Protein AF-A0AAW2J5T6-F1 (afdb_monomer)

Foldseek 3Di:
DVVVVVLVVLLVVLVCCCVPVVVVQVVCCVPPNVCSNVVSVCSNPDDDDDDDPVRVVVVVVVVVVVDDDD

Radius of gyration: 16.71 Å; Cα contacts (8 Å, |Δi|>4): 33; chains: 1; bounding box: 37×36×36 Å

pLDDT: mean 92.55, std 9.56, range [44.16, 98.06]

Secondary structure (DSSP, 8-state):
-HHHHHHHHHHHHHHHHHHHSHHHHHHHHHHT-TTHHHHHHHHHHSPPPP--HHHHHHHHHHHHHH----

Organism: Sesamum radiatum (NCBI:txid300843)

Structure (mmCIF, N/CA/C/O backbone):
data_AF-A0AAW2J5T6-F1
#
_entry.id   AF-A0AAW2J5T6-F1
#
loop_
_atom_site.group_PDB
_atom_site.id
_atom_site.type_symbol
_atom_site.label_atom_id
_atom_site.label_alt_id
_atom_site.label_comp_id
_atom_site.label_asym_id
_atom_site.label_entity_id
_atom_site.label_seq_id
_atom_site.pdbx_PDB_ins_code
_atom_site.Cartn_x
_atom_site.Cartn_y
_atom_site.Cartn_z
_atom_site.occupancy
_atom_site.B_iso_or_equiv
_atom_site.auth_seq_id
_atom_site.auth_comp_id
_atom_site.auth_asym_id
_atom_site.auth_atom_id
_atom_site.pdbx_PDB_model_num
ATOM 1 N N . ASP A 1 1 ? -1.615 -13.537 -15.451 1.00 85.31 1 ASP A N 1
ATOM 2 C CA . ASP A 1 1 ? -2.622 -13.999 -14.474 1.00 85.31 1 ASP A CA 1
ATOM 3 C C . ASP A 1 1 ? -2.291 -13.629 -13.043 1.00 85.31 1 ASP A C 1
ATOM 5 O O . ASP A 1 1 ? -3.163 -13.079 -12.384 1.00 85.31 1 ASP A O 1
ATOM 9 N N . ASP A 1 2 ? -1.044 -13.777 -12.599 1.00 94.31 2 ASP A N 1
ATOM 10 C CA . ASP A 1 2 ? -0.627 -13.426 -11.230 1.00 94.31 2 ASP A CA 1
ATOM 11 C C . ASP A 1 2 ? -1.063 -12.024 -10.790 1.00 94.31 2 ASP A C 1
ATOM 13 O O . ASP A 1 2 ? -1.776 -11.880 -9.802 1.00 94.31 2 ASP A O 1
ATOM 17 N N . MET A 1 3 ? -0.744 -10.983 -11.568 1.00 92.12 3 MET A N 1
ATOM 18 C CA . MET A 1 3 ? -1.169 -9.610 -11.247 1.00 92.12 3 MET A CA 1
ATOM 19 C C . MET A 1 3 ? -2.695 -9.426 -11.269 1.00 92.12 3 MET A C 1
ATOM 21 O O . MET A 1 3 ? -3.219 -8.602 -10.526 1.00 92.12 3 MET A O 1
ATOM 25 N N . ASN A 1 4 ? -3.416 -10.191 -12.100 1.00 92.12 4 ASN A N 1
ATOM 26 C CA . ASN A 1 4 ? -4.882 -10.157 -12.148 1.00 92.12 4 ASN A CA 1
ATOM 27 C C . ASN A 1 4 ? -5.508 -10.805 -10.904 1.00 92.12 4 ASN A C 1
ATOM 29 O O . ASN A 1 4 ? -6.636 -10.469 -10.568 1.00 92.12 4 ASN A O 1
ATOM 33 N N . CYS A 1 5 ? -4.791 -11.711 -10.236 1.00 94.06 5 CYS A N 1
ATOM 34 C CA . CYS A 1 5 ? -5.203 -12.329 -8.978 1.00 94.06 5 CYS A CA 1
ATOM 35 C C . CYS A 1 5 ? -4.767 -11.491 -7.764 1.00 94.06 5 CYS A C 1
ATOM 37 O O . CYS A 1 5 ? -5.540 -11.273 -6.832 1.00 94.06 5 CYS A O 1
ATOM 39 N N . ALA A 1 6 ? -3.544 -10.957 -7.797 1.00 95.00 6 ALA A N 1
ATOM 40 C CA . ALA A 1 6 ? -2.964 -10.201 -6.693 1.00 95.00 6 ALA A CA 1
ATOM 41 C C . ALA A 1 6 ? -3.711 -8.888 -6.412 1.00 95.00 6 ALA A C 1
ATOM 43 O O . ALA A 1 6 ? -3.964 -8.562 -5.255 1.00 95.00 6 ALA A O 1
ATOM 44 N N . GLU A 1 7 ? -4.099 -8.147 -7.455 1.00 94.50 7 GLU A N 1
ATOM 45 C CA . GLU A 1 7 ? -4.827 -6.879 -7.312 1.00 94.50 7 GLU A CA 1
ATOM 46 C C . GLU A 1 7 ? -6.158 -7.029 -6.543 1.00 94.50 7 GLU A C 1
ATOM 48 O O . GLU A 1 7 ? -6.310 -6.380 -5.506 1.00 94.50 7 GLU A O 1
ATOM 53 N N . PRO A 1 8 ? -7.114 -7.884 -6.958 1.00 95.19 8 PRO A N 1
ATOM 54 C CA . PRO A 1 8 ? -8.359 -8.063 -6.212 1.00 95.19 8 PRO A CA 1
ATOM 55 C C . PRO A 1 8 ? -8.135 -8.659 -4.818 1.00 95.19 8 PRO A C 1
ATOM 57 O O . PRO A 1 8 ? -8.868 -8.301 -3.898 1.00 95.19 8 PRO A O 1
ATOM 60 N N . TYR A 1 9 ? -7.117 -9.505 -4.632 1.00 96.00 9 TYR A N 1
ATOM 61 C CA . TYR A 1 9 ? -6.779 -10.062 -3.322 1.00 96.00 9 TYR A CA 1
ATOM 62 C C . TYR A 1 9 ? -6.359 -8.980 -2.319 1.00 96.00 9 TYR A C 1
ATOM 64 O O . TYR A 1 9 ? -6.932 -8.884 -1.234 1.00 96.00 9 TY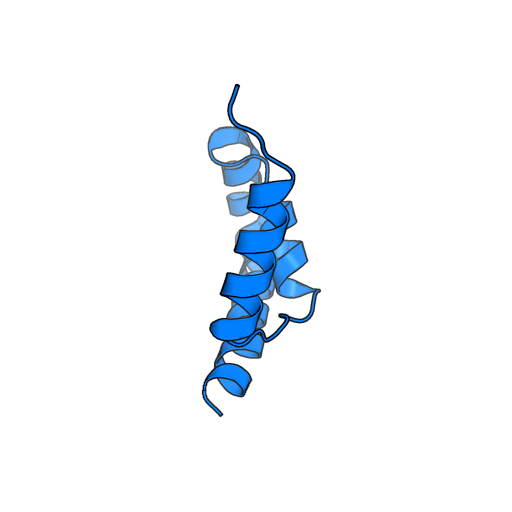R A O 1
ATOM 72 N N . VAL A 1 10 ? -5.409 -8.116 -2.690 1.00 96.25 10 VAL A N 1
ATOM 73 C CA . VAL A 1 10 ? -4.952 -7.028 -1.810 1.00 96.25 10 VAL A CA 1
ATOM 74 C C . VAL A 1 10 ? -6.084 -6.038 -1.538 1.00 96.25 10 VAL A C 1
ATOM 76 O O . VAL A 1 10 ? -6.279 -5.633 -0.393 1.00 96.25 10 VAL A O 1
ATOM 79 N N . ARG A 1 11 ? -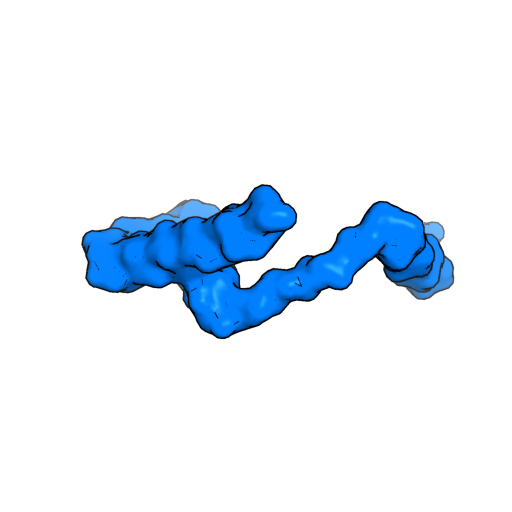6.885 -5.701 -2.558 1.00 96.56 11 ARG A N 1
ATOM 80 C CA . ARG A 1 11 ? -8.062 -4.833 -2.388 1.00 96.56 11 ARG A CA 1
ATOM 81 C C . ARG A 1 11 ? -9.064 -5.409 -1.394 1.00 96.56 11 ARG A C 1
ATOM 83 O O . ARG A 1 11 ? -9.554 -4.675 -0.539 1.00 96.56 11 ARG A O 1
ATOM 90 N N . PHE A 1 12 ? -9.339 -6.708 -1.492 1.00 96.69 12 PHE A N 1
ATOM 91 C CA . PHE A 1 12 ? -10.218 -7.405 -0.561 1.00 96.69 12 PHE A CA 1
ATOM 92 C C . PHE A 1 12 ? -9.691 -7.330 0.874 1.00 96.69 12 PHE A C 1
ATOM 94 O O . PHE A 1 12 ? -10.450 -6.969 1.765 1.00 96.69 12 PHE A O 1
ATOM 101 N N . LEU A 1 13 ? -8.402 -7.600 1.103 1.00 97.38 13 LEU A N 1
ATOM 102 C CA . LEU A 1 13 ? -7.818 -7.528 2.446 1.00 97.38 13 LEU A CA 1
ATOM 103 C C . LEU A 1 13 ? -7.882 -6.116 3.041 1.00 97.38 13 LEU A C 1
ATOM 105 O O . LEU A 1 13 ? -8.218 -5.964 4.213 1.00 97.38 13 LEU A O 1
ATOM 109 N N . CYS A 1 14 ? -7.596 -5.082 2.242 1.00 97.06 14 CYS A N 1
ATOM 110 C CA . CYS A 1 14 ? -7.715 -3.696 2.695 1.00 97.06 14 CYS A CA 1
ATOM 111 C C . CYS A 1 14 ? -9.159 -3.342 3.061 1.00 97.06 14 CYS A C 1
ATOM 113 O O . CYS A 1 14 ? -9.380 -2.739 4.107 1.00 97.06 14 CYS A O 1
ATOM 115 N N . GLN A 1 15 ? -10.136 -3.745 2.242 1.00 97.62 15 GLN A N 1
ATOM 116 C CA . GLN A 1 15 ? -11.549 -3.524 2.551 1.00 97.62 15 GLN A CA 1
ATOM 117 C C . GLN A 1 15 ? -11.977 -4.297 3.803 1.00 97.62 15 GLN A C 1
ATOM 119 O O . GLN A 1 15 ? -12.634 -3.741 4.672 1.00 97.62 15 GLN A O 1
ATOM 124 N N . TRP A 1 16 ? -11.541 -5.548 3.942 1.00 98.06 16 TRP A N 1
ATOM 125 C CA . TRP A 1 16 ? -11.862 -6.376 5.099 1.00 98.06 16 TRP A CA 1
ATOM 126 C C . TRP A 1 16 ? -11.328 -5.768 6.403 1.00 98.06 16 TRP A C 1
ATOM 128 O O . TRP A 1 16 ? -12.043 -5.713 7.398 1.00 98.06 16 TRP A O 1
ATOM 138 N N . LEU A 1 17 ? -10.100 -5.241 6.401 1.00 96.81 17 LEU A N 1
ATOM 139 C CA . LEU A 1 17 ? -9.555 -4.529 7.562 1.00 96.81 17 LEU A CA 1
ATOM 140 C C . LEU A 1 17 ? -10.377 -3.286 7.919 1.00 96.81 17 LEU A C 1
ATOM 142 O O . LEU A 1 17 ? -10.593 -3.022 9.099 1.00 96.81 17 LEU A O 1
ATOM 146 N N . LEU A 1 18 ? -10.847 -2.541 6.916 1.00 96.81 18 LEU A N 1
ATOM 147 C CA . LEU A 1 18 ? -11.705 -1.375 7.131 1.00 96.81 18 LEU A CA 1
ATOM 148 C C . LEU A 1 18 ? -13.090 -1.762 7.665 1.00 96.81 18 LEU A C 1
ATOM 150 O O . LEU A 1 18 ? -13.643 -1.021 8.469 1.00 96.81 18 LEU A O 1
ATOM 154 N N . ASP A 1 19 ? -13.630 -2.907 7.251 1.00 97.62 19 ASP A N 1
ATOM 155 C CA . ASP A 1 19 ? -14.967 -3.360 7.648 1.00 97.62 19 ASP A CA 1
ATOM 156 C C . ASP A 1 19 ? -14.980 -4.012 9.042 1.00 97.62 19 ASP A C 1
ATOM 158 O O . ASP A 1 19 ? -15.933 -3.832 9.799 1.00 97.62 19 ASP A O 1
ATOM 162 N N . TYR A 1 20 ? -13.936 -4.776 9.386 1.00 97.88 20 TYR A N 1
ATOM 163 C CA . TYR A 1 20 ? -13.924 -5.640 10.576 1.00 97.88 20 TYR A CA 1
ATOM 164 C C . TYR A 1 20 ? -12.908 -5.236 11.650 1.00 97.88 20 TYR A C 1
ATOM 166 O O . TYR A 1 20 ? -13.032 -5.679 12.789 1.00 97.88 20 TYR A O 1
ATOM 174 N N . CYS A 1 21 ? -11.919 -4.403 11.320 1.00 96.75 21 CYS A N 1
ATOM 175 C CA . CYS A 1 21 ? -10.853 -3.987 12.240 1.00 96.75 21 CYS A CA 1
ATOM 176 C C . CYS A 1 21 ? -10.707 -2.458 12.307 1.00 96.75 21 CYS A C 1
ATOM 178 O O . CYS A 1 21 ? -9.613 -1.948 12.558 1.00 96.75 21 CYS A O 1
ATOM 180 N N . TYR A 1 22 ? -11.791 -1.712 12.067 1.00 95.69 22 TYR A N 1
ATOM 181 C CA . TYR A 1 22 ? -11.742 -0.250 11.989 1.00 95.69 22 TYR A CA 1
ATOM 182 C C . TYR A 1 22 ? -11.194 0.397 13.269 1.00 95.69 22 TYR A 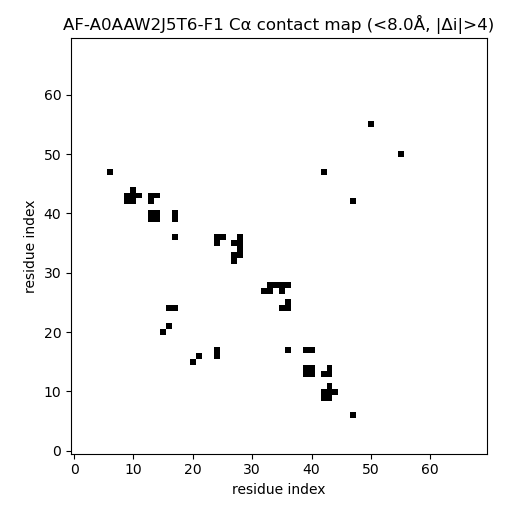C 1
ATOM 184 O O . TYR A 1 22 ? -10.318 1.254 13.184 1.00 95.69 22 TYR A O 1
ATOM 192 N N . ASP A 1 23 ? -11.648 -0.044 14.444 1.00 96.56 23 ASP A N 1
ATOM 193 C CA . ASP A 1 23 ? -11.234 0.525 15.735 1.00 96.56 23 ASP A CA 1
ATOM 194 C C . ASP A 1 23 ? -9.725 0.358 15.981 1.00 96.56 23 ASP A C 1
ATOM 196 O O . ASP A 1 23 ? -9.044 1.297 16.406 1.00 96.56 23 ASP A O 1
ATOM 200 N N . ASP A 1 24 ? -9.168 -0.802 15.622 1.00 95.62 24 ASP A N 1
ATOM 201 C CA . ASP A 1 24 ? -7.726 -1.050 15.692 1.00 95.62 24 ASP A CA 1
ATOM 202 C C . ASP A 1 24 ? -6.960 -0.157 14.706 1.00 95.62 24 ASP A C 1
ATOM 204 O O . ASP A 1 24 ? -5.894 0.373 15.029 1.00 95.62 24 ASP A O 1
ATOM 208 N N . MET A 1 25 ? -7.497 0.058 13.502 1.00 95.44 25 MET A N 1
ATOM 209 C CA . MET A 1 25 ? -6.887 0.957 12.516 1.00 95.44 25 MET A CA 1
ATOM 210 C C . MET A 1 25 ? -6.983 2.428 12.939 1.00 95.44 25 MET A C 1
ATOM 212 O O . MET A 1 25 ? -6.067 3.211 12.665 1.00 95.44 25 MET A O 1
ATOM 216 N N . GLU A 1 26 ? -8.039 2.816 13.651 1.00 95.44 26 GLU A N 1
ATOM 217 C CA . GLU A 1 26 ? -8.176 4.146 14.242 1.00 95.44 26 GLU A CA 1
ATOM 218 C C . GLU A 1 26 ? -7.138 4.358 15.355 1.00 95.44 26 GLU A C 1
ATOM 220 O O . GLU A 1 26 ? -6.469 5.397 15.398 1.00 95.44 26 GLU A O 1
ATOM 225 N N . PHE A 1 27 ? -6.925 3.347 16.203 1.00 95.81 27 PHE A N 1
ATOM 226 C CA . PHE A 1 27 ? -5.841 3.339 17.185 1.00 95.81 27 PHE A CA 1
ATOM 227 C C . PHE A 1 27 ? -4.468 3.464 16.505 1.00 95.81 27 PHE A C 1
ATOM 229 O O . PHE A 1 27 ? -3.679 4.348 16.853 1.00 95.81 27 PHE A O 1
ATOM 236 N N . MET A 1 28 ? -4.196 2.653 15.478 1.00 95.19 28 MET A N 1
ATOM 237 C CA . MET A 1 28 ? -2.949 2.730 14.705 1.00 95.19 28 MET A CA 1
ATOM 238 C C . MET A 1 28 ? -2.742 4.115 14.082 1.00 95.19 28 MET A C 1
ATOM 240 O O . MET A 1 28 ? -1.622 4.630 14.090 1.00 95.19 28 MET A O 1
ATOM 244 N N . THR A 1 29 ? -3.817 4.746 13.604 1.00 95.31 29 THR A N 1
ATOM 245 C CA . THR A 1 29 ? -3.776 6.100 13.033 1.00 95.31 29 THR A CA 1
ATOM 246 C C . THR A 1 29 ? -3.371 7.145 14.067 1.00 95.31 29 THR A C 1
ATOM 248 O O . THR A 1 29 ? -2.608 8.066 13.772 1.00 95.31 29 THR A O 1
ATOM 251 N N . LYS A 1 30 ? -3.848 7.003 15.305 1.00 95.38 30 LYS A N 1
ATOM 252 C CA . LYS A 1 30 ? -3.555 7.946 16.391 1.00 95.38 30 LYS A CA 1
ATOM 253 C C . LYS A 1 30 ? -2.112 7.835 16.889 1.00 95.38 30 LYS A C 1
ATOM 255 O O . LYS A 1 30 ? -1.511 8.865 17.198 1.00 95.38 30 LYS A O 1
ATOM 260 N N . PHE A 1 31 ? -1.554 6.623 16.956 1.00 95.75 31 PHE A N 1
ATOM 261 C CA . PHE A 1 31 ? -0.307 6.379 17.696 1.00 95.75 31 PHE A CA 1
ATOM 262 C C . PHE A 1 31 ? 0.896 5.940 16.856 1.00 95.75 31 PHE A C 1
ATOM 264 O O . PHE A 1 31 ? 2.023 6.150 17.297 1.00 95.75 31 PHE A O 1
ATOM 271 N N . ILE A 1 32 ? 0.691 5.355 15.673 1.00 94.62 32 ILE A N 1
ATOM 272 C CA . ILE A 1 32 ? 1.769 4.743 14.879 1.00 94.62 32 ILE A CA 1
ATOM 273 C C . ILE A 1 32 ? 1.920 5.430 13.522 1.00 94.62 32 ILE A C 1
ATOM 275 O O . ILE A 1 32 ? 2.982 5.968 13.215 1.00 94.62 32 ILE A O 1
ATOM 279 N N . ASP A 1 33 ? 0.859 5.447 12.714 1.00 94.62 33 ASP A N 1
ATOM 280 C CA . ASP A 1 33 ? 0.881 5.997 11.357 1.00 94.62 33 ASP A CA 1
ATOM 281 C C . ASP A 1 33 ? -0.406 6.763 11.058 1.00 94.62 33 ASP A C 1
ATOM 283 O O . ASP A 1 33 ? -1.428 6.180 10.704 1.00 94.62 33 ASP A O 1
ATOM 287 N N . LYS A 1 34 ? -0.308 8.095 11.086 1.00 94.94 34 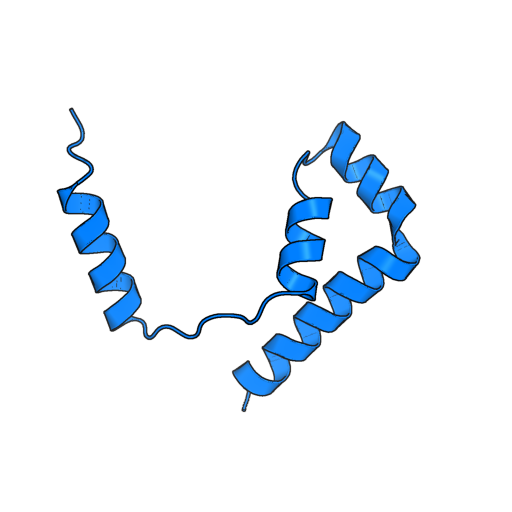LYS A N 1
ATOM 288 C CA . LYS A 1 34 ? -1.414 9.037 10.844 1.00 94.94 34 LYS A CA 1
ATOM 289 C C . LYS A 1 34 ? -2.092 8.899 9.478 1.00 94.94 34 LYS A C 1
ATOM 291 O O . LYS A 1 34 ? -3.134 9.509 9.261 1.00 94.94 34 LYS A O 1
ATOM 296 N N . THR A 1 35 ? -1.505 8.144 8.554 1.00 95.81 35 THR A N 1
ATOM 297 C CA . THR A 1 35 ? -1.985 7.993 7.175 1.00 95.81 35 THR A CA 1
ATOM 298 C C . THR A 1 35 ? -2.501 6.589 6.857 1.00 95.81 35 THR A C 1
ATOM 300 O O . THR A 1 35 ? -2.933 6.350 5.727 1.00 95.81 35 THR A O 1
ATOM 303 N N . VAL A 1 36 ? -2.491 5.654 7.819 1.00 95.69 36 VAL A N 1
ATOM 304 C CA . VAL A 1 36 ? -2.828 4.244 7.553 1.00 95.69 36 VAL A CA 1
ATOM 305 C C . VAL A 1 36 ? -4.259 4.065 7.043 1.00 95.69 36 VAL A C 1
ATOM 307 O O . VAL A 1 36 ? -4.442 3.404 6.022 1.00 95.69 36 VAL A O 1
ATOM 310 N N . LEU A 1 37 ? -5.255 4.710 7.663 1.00 95.94 37 LEU A N 1
ATOM 311 C CA . LEU A 1 37 ? -6.652 4.635 7.214 1.00 95.94 37 LEU A CA 1
ATOM 312 C C . LEU A 1 37 ? -6.817 5.166 5.786 1.00 95.94 37 LEU A C 1
ATOM 314 O O . LEU A 1 37 ? -7.386 4.490 4.931 1.00 95.94 37 LEU A O 1
ATOM 318 N N . GLN A 1 38 ? -6.234 6.330 5.492 1.00 95.88 38 GLN A N 1
ATOM 319 C CA . GLN A 1 38 ? -6.304 6.927 4.158 1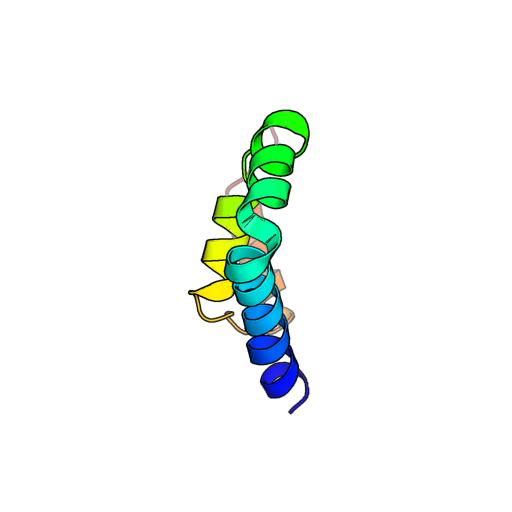.00 95.88 38 GLN A CA 1
ATOM 320 C C . GLN A 1 38 ? -5.655 6.026 3.098 1.00 95.88 38 GLN A C 1
ATOM 322 O O . GLN A 1 38 ? -6.178 5.881 1.992 1.00 95.88 38 GLN A O 1
ATOM 327 N N . ARG A 1 39 ? -4.526 5.393 3.434 1.00 95.56 39 ARG A N 1
ATOM 328 C CA . ARG A 1 39 ? -3.835 4.460 2.541 1.00 95.56 39 ARG A CA 1
ATOM 329 C C . ARG A 1 39 ? -4.649 3.188 2.306 1.00 95.56 39 ARG A C 1
ATOM 331 O O . ARG A 1 39 ? -4.750 2.756 1.160 1.00 95.56 39 ARG A O 1
ATOM 338 N N . LEU A 1 40 ? -5.251 2.615 3.350 1.00 96.69 40 LEU A N 1
ATOM 339 C CA . LEU A 1 40 ? -6.123 1.442 3.230 1.00 96.69 40 LEU A CA 1
ATOM 340 C C . LEU A 1 40 ? -7.337 1.739 2.347 1.00 96.69 40 LEU A C 1
ATOM 342 O O . LEU A 1 40 ? -7.627 0.969 1.431 1.00 96.69 40 LEU A O 1
ATOM 346 N N . GLU A 1 41 ? -7.997 2.879 2.556 1.00 95.88 41 GLU A N 1
ATOM 347 C CA . GLU A 1 41 ? -9.122 3.303 1.719 1.00 95.88 41 GLU A CA 1
ATOM 348 C C . GLU A 1 41 ? -8.716 3.519 0.261 1.00 95.88 41 GLU A C 1
ATOM 350 O O . GLU A 1 41 ? -9.452 3.141 -0.654 1.00 95.88 41 GLU A O 1
ATOM 355 N N . MET A 1 42 ? -7.547 4.122 0.034 1.00 96.56 42 MET A N 1
ATOM 356 C CA . MET A 1 42 ? -7.032 4.358 -1.308 1.00 96.56 42 MET A CA 1
ATOM 357 C C . MET A 1 42 ? -6.801 3.031 -2.037 1.00 96.56 42 MET A C 1
ATOM 359 O O . MET A 1 42 ? -7.295 2.843 -3.148 1.00 96.56 42 MET A O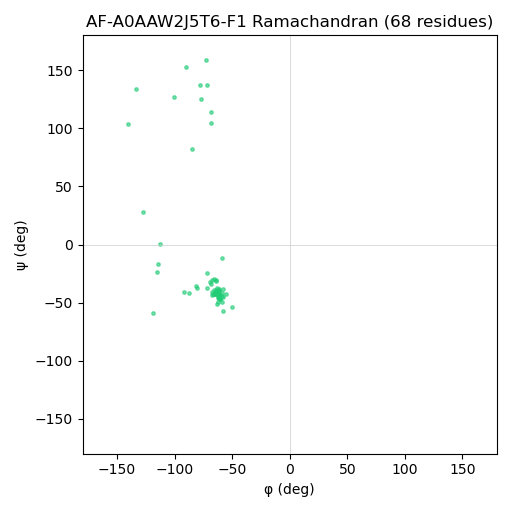 1
ATOM 363 N N . VAL A 1 43 ? -6.109 2.084 -1.402 1.00 96.06 43 VAL A N 1
ATOM 364 C CA . VAL A 1 43 ? -5.845 0.774 -2.011 1.00 96.06 43 VAL A CA 1
ATOM 365 C C . VAL A 1 43 ? -7.147 0.005 -2.238 1.00 96.06 43 VAL A C 1
ATOM 367 O O . VAL A 1 43 ? -7.320 -0.577 -3.302 1.00 96.06 43 VAL A O 1
ATOM 370 N N . ALA A 1 44 ? -8.102 0.046 -1.303 1.00 96.06 44 ALA A N 1
ATOM 371 C CA . ALA A 1 44 ? -9.388 -0.633 -1.462 1.00 96.06 44 ALA A CA 1
ATOM 372 C C . ALA A 1 44 ? -10.219 -0.077 -2.639 1.00 96.06 44 ALA A C 1
ATOM 374 O O . ALA A 1 44 ? -10.863 -0.847 -3.361 1.00 96.06 44 ALA A O 1
ATOM 375 N N . LYS A 1 45 ? -10.193 1.243 -2.878 1.00 93.50 45 LYS A N 1
ATOM 376 C CA . LYS A 1 45 ? -11.059 1.917 -3.867 1.00 93.50 45 LYS A CA 1
ATOM 377 C C . LYS A 1 45 ? -10.435 2.052 -5.258 1.00 93.50 45 LYS A C 1
ATOM 379 O O . LYS A 1 45 ? -11.143 1.876 -6.250 1.00 93.50 45 LYS A O 1
ATOM 384 N N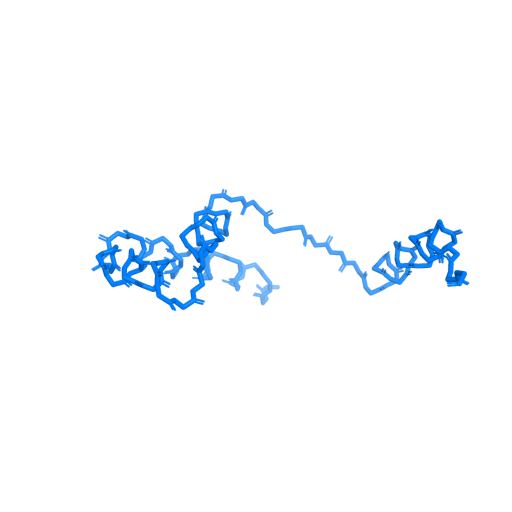 . PHE A 1 46 ? -9.148 2.382 -5.352 1.00 91.31 46 PHE A N 1
ATOM 385 C CA . PHE A 1 46 ? -8.520 2.739 -6.626 1.00 91.31 46 PHE A CA 1
ATOM 386 C C . PHE A 1 46 ? -7.927 1.532 -7.361 1.00 91.31 46 PHE A C 1
ATOM 388 O O . PHE A 1 46 ? -7.539 0.528 -6.768 1.00 91.31 46 PHE A O 1
ATOM 395 N N . LYS A 1 47 ? -7.861 1.647 -8.691 1.00 89.00 47 LYS A N 1
ATOM 396 C CA . LYS A 1 47 ? -7.233 0.652 -9.563 1.00 89.00 47 LYS A CA 1
ATOM 397 C C . LYS A 1 47 ? -5.714 0.803 -9.519 1.00 89.00 47 LYS A C 1
ATOM 399 O O . LYS A 1 47 ? -5.208 1.923 -9.610 1.00 89.00 47 LYS A O 1
ATOM 404 N N . LEU A 1 48 ? -4.992 -0.312 -9.440 1.00 89.81 48 LEU A N 1
ATOM 405 C CA . LEU A 1 48 ? -3.532 -0.292 -9.478 1.00 89.81 48 LEU A CA 1
ATOM 406 C C . LEU A 1 48 ? -3.059 -0.080 -10.920 1.00 89.81 48 LEU A C 1
ATOM 408 O O . LEU A 1 48 ? -3.426 -0.818 -11.840 1.00 89.81 48 LEU A O 1
ATOM 412 N N . HIS A 1 49 ? -2.228 0.940 -11.127 1.00 91.88 49 HIS A N 1
ATOM 413 C CA . HIS A 1 49 ? -1.580 1.152 -12.415 1.00 91.88 49 HIS A CA 1
ATOM 414 C C . HIS A 1 49 ? -0.498 0.098 -12.640 1.00 91.88 49 HIS A C 1
ATOM 416 O O . HIS A 1 49 ? 0.282 -0.223 -11.746 1.00 91.88 49 HIS A O 1
ATOM 422 N N . ARG A 1 50 ? -0.450 -0.431 -13.863 1.00 93.62 50 ARG A N 1
ATOM 423 C CA . ARG A 1 50 ? 0.598 -1.354 -14.297 1.00 93.62 50 ARG A CA 1
ATOM 424 C C . ARG A 1 50 ? 1.595 -0.574 -15.122 1.00 93.62 50 ARG A C 1
ATOM 426 O O . ARG A 1 50 ? 1.201 0.105 -16.064 1.00 93.62 50 ARG A O 1
ATOM 433 N N . VAL A 1 51 ? 2.855 -0.678 -14.736 1.00 95.50 51 VAL A N 1
ATOM 434 C CA . VAL A 1 51 ? 3.966 0.031 -15.358 1.00 95.50 51 VAL A CA 1
ATOM 435 C C . VAL A 1 51 ? 5.072 -0.988 -15.578 1.00 95.50 51 VAL A C 1
ATOM 437 O O . VAL A 1 51 ? 5.358 -1.806 -14.698 1.00 95.50 51 VAL A O 1
ATOM 440 N N . THR A 1 52 ? 5.653 -0.985 -16.770 1.00 97.50 52 THR A N 1
ATOM 441 C CA . THR A 1 52 ? 6.826 -1.804 -17.068 1.00 97.50 52 THR A CA 1
ATOM 442 C C . THR A 1 52 ? 8.056 -1.232 -16.375 1.00 97.50 52 THR A C 1
ATOM 444 O O . THR A 1 52 ? 8.128 -0.048 -16.055 1.00 9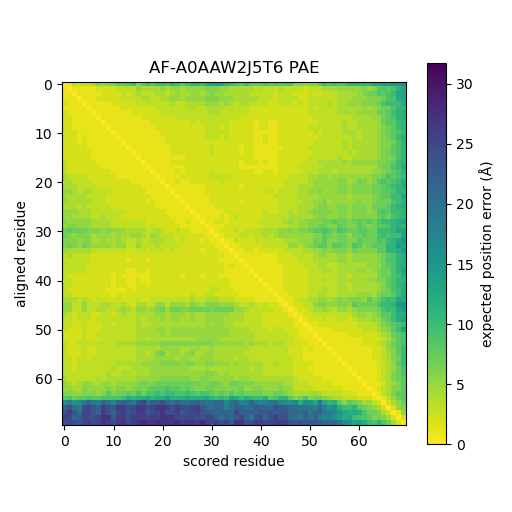7.50 52 THR A O 1
ATOM 447 N N . TYR A 1 53 ? 9.074 -2.063 -16.178 1.00 97.12 53 TYR A N 1
ATOM 448 C CA . TYR A 1 53 ? 10.324 -1.600 -15.584 1.00 97.12 53 TYR A CA 1
ATOM 449 C C . TYR A 1 53 ? 10.939 -0.419 -16.359 1.00 97.12 53 TYR A C 1
ATOM 451 O O . TYR A 1 53 ? 11.358 0.564 -15.756 1.00 97.12 53 TYR A O 1
ATOM 459 N N . THR A 1 54 ? 10.932 -0.478 -17.694 1.00 97.88 54 THR A N 1
ATOM 460 C CA . THR A 1 54 ? 11.471 0.583 -18.557 1.00 97.88 54 THR A CA 1
ATOM 461 C C . THR A 1 54 ? 10.724 1.903 -18.386 1.00 97.88 54 THR A C 1
ATOM 463 O O . THR A 1 54 ? 11.355 2.948 -18.259 1.00 97.88 54 THR A O 1
ATOM 466 N N . GLU A 1 55 ? 9.392 1.866 -18.336 1.00 97.56 55 GLU A N 1
ATOM 467 C CA . GLU A 1 55 ? 8.583 3.064 -18.087 1.00 97.56 55 GLU A CA 1
ATOM 468 C C . GLU A 1 55 ? 8.851 3.640 -16.692 1.00 97.56 55 GLU A C 1
ATOM 470 O O . GLU A 1 55 ? 8.989 4.853 -16.547 1.00 97.56 55 GLU A O 1
ATOM 475 N N . ALA A 1 56 ? 8.981 2.786 -15.672 1.00 96.56 56 ALA A N 1
ATOM 476 C CA . ALA A 1 56 ? 9.289 3.227 -14.314 1.00 96.56 56 ALA A CA 1
ATOM 477 C C . ALA A 1 56 ? 10.650 3.940 -14.238 1.00 96.56 56 ALA A C 1
ATOM 479 O O . ALA A 1 56 ? 10.748 4.997 -13.617 1.00 96.56 56 ALA A O 1
ATOM 480 N N . VAL A 1 57 ? 11.681 3.403 -14.902 1.00 96.69 57 VAL A N 1
ATOM 481 C CA . VAL A 1 57 ? 13.007 4.039 -14.978 1.00 96.69 57 VAL A CA 1
ATOM 482 C C . VAL A 1 57 ? 12.926 5.388 -15.692 1.00 96.69 57 VAL A C 1
ATOM 484 O O . VAL A 1 57 ? 13.428 6.373 -15.159 1.00 96.69 57 VAL A O 1
ATOM 487 N N . ALA A 1 58 ? 12.234 5.467 -16.831 1.00 96.50 58 ALA A N 1
ATOM 488 C CA . ALA A 1 58 ? 12.078 6.725 -17.563 1.00 96.50 58 ALA A CA 1
ATOM 489 C C . ALA A 1 58 ? 11.393 7.816 -16.714 1.00 96.50 58 ALA A C 1
ATOM 491 O O . ALA A 1 58 ? 11.834 8.964 -16.707 1.00 96.50 58 ALA A O 1
ATOM 492 N N . ILE A 1 59 ? 10.356 7.461 -15.943 1.00 95.44 59 ILE A N 1
ATOM 493 C CA . ILE A 1 59 ? 9.679 8.391 -15.021 1.00 95.44 59 ILE A CA 1
ATOM 494 C C . ILE A 1 59 ? 10.652 8.921 -13.958 1.00 95.44 59 ILE A C 1
ATOM 496 O O . ILE A 1 59 ? 10.650 10.116 -13.655 1.00 95.44 59 ILE A O 1
ATOM 500 N N . LEU A 1 60 ? 11.488 8.046 -13.394 1.00 94.06 60 LEU A N 1
ATOM 501 C CA . LEU A 1 60 ? 12.469 8.424 -12.376 1.00 94.06 60 LEU A CA 1
ATOM 502 C C . LEU A 1 60 ? 13.575 9.323 -12.943 1.00 94.06 60 LEU A C 1
ATOM 504 O O . LEU A 1 60 ? 13.953 10.296 -12.291 1.00 94.06 60 LEU A O 1
ATOM 508 N N . GLU A 1 61 ? 14.068 9.038 -14.149 1.00 94.50 61 GLU A N 1
ATOM 509 C CA . GLU A 1 61 ? 15.077 9.866 -14.821 1.00 94.50 61 GLU A CA 1
ATOM 510 C C . GLU A 1 61 ? 14.559 11.281 -15.108 1.00 94.50 61 GLU A C 1
ATOM 512 O O . GLU A 1 61 ? 15.270 12.259 -14.868 1.00 94.50 61 GLU A O 1
ATOM 517 N N . GLU A 1 62 ? 13.311 11.416 -15.567 1.00 93.25 62 GLU A N 1
ATOM 518 C CA . GLU A 1 62 ? 12.692 12.729 -15.777 1.00 93.25 62 GLU A CA 1
ATOM 519 C C . GLU A 1 62 ? 12.493 13.490 -14.459 1.00 93.25 62 GLU A C 1
ATOM 521 O O . GLU A 1 62 ? 12.820 14.676 -14.377 1.00 93.25 62 GLU A O 1
ATOM 526 N N . ALA A 1 63 ? 12.038 12.818 -13.397 1.00 92.19 63 ALA A N 1
ATOM 527 C CA . ALA A 1 63 ? 11.909 13.437 -12.077 1.00 92.19 63 ALA A CA 1
ATOM 528 C C . ALA A 1 63 ? 13.268 13.912 -11.522 1.00 92.19 63 ALA A C 1
ATOM 530 O O . ALA A 1 63 ? 13.362 15.000 -10.944 1.00 92.19 63 ALA A O 1
ATOM 531 N N . ALA A 1 64 ? 14.336 13.140 -11.745 1.00 89.06 64 ALA A N 1
ATOM 532 C CA . ALA A 1 64 ? 15.689 13.480 -11.307 1.00 89.06 64 ALA A CA 1
ATOM 533 C C . ALA A 1 64 ? 16.273 14.703 -12.037 1.00 89.06 64 ALA A C 1
ATOM 535 O O . ALA A 1 64 ? 17.036 15.460 -11.443 1.00 89.06 64 ALA A O 1
ATOM 536 N N . LYS A 1 65 ? 15.890 14.959 -13.296 1.00 86.88 65 LYS A N 1
ATOM 537 C CA . LYS A 1 65 ? 16.295 16.182 -14.022 1.00 86.88 65 LYS A CA 1
ATOM 538 C C . LYS A 1 65 ? 15.712 17.455 -13.402 1.00 86.88 65 LYS A C 1
ATOM 540 O O . LYS A 1 65 ? 16.324 18.519 -13.506 1.00 86.88 65 LYS A O 1
ATOM 545 N N . VAL A 1 66 ? 14.540 17.351 -12.769 1.00 76.69 66 VAL A N 1
ATOM 546 C CA . VAL A 1 66 ? 13.861 18.465 -12.085 1.00 76.69 66 VAL A CA 1
ATOM 547 C C . VAL A 1 66 ? 14.446 18.695 -10.689 1.00 76.69 66 VAL A C 1
ATOM 549 O O . VAL A 1 66 ? 14.593 19.842 -10.267 1.00 76.69 66 VAL A O 1
ATOM 552 N N . MET A 1 67 ? 14.836 17.627 -9.988 1.00 64.19 67 MET A N 1
ATOM 553 C CA . MET A 1 67 ? 15.506 17.712 -8.689 1.00 64.19 67 MET A CA 1
ATOM 554 C C . MET A 1 67 ? 17.018 17.897 -8.852 1.00 64.19 67 MET A C 1
ATOM 556 O O . MET A 1 67 ? 17.800 16.955 -8.743 1.00 64.19 67 MET A O 1
ATOM 560 N N . LYS A 1 68 ? 17.449 19.143 -9.072 1.00 57.59 68 LYS A N 1
ATOM 561 C CA . LYS A 1 68 ? 18.848 19.511 -8.829 1.00 57.59 68 LYS A CA 1
ATOM 562 C C . LYS A 1 68 ? 19.098 19.456 -7.322 1.00 57.59 68 LYS A C 1
ATOM 564 O O . LYS A 1 68 ? 18.513 20.236 -6.579 1.00 57.59 68 LYS A O 1
ATOM 569 N N . PHE A 1 69 ? 19.937 18.522 -6.884 1.00 61.44 69 PHE A N 1
ATOM 570 C CA . PHE A 1 69 ? 20.535 18.577 -5.554 1.00 61.44 69 PHE A CA 1
ATOM 571 C C . PHE A 1 69 ? 21.514 19.761 -5.545 1.00 61.44 69 PHE A C 1
ATOM 573 O O . PHE A 1 69 ? 22.561 19.689 -6.189 1.00 61.44 69 PHE A O 1
ATOM 580 N N . GLU A 1 70 ? 21.117 20.859 -4.903 1.00 44.16 70 GLU A N 1
ATOM 581 C CA . GLU A 1 70 ? 22.018 21.928 -4.442 1.00 44.16 70 GLU A CA 1
ATOM 582 C C . GLU A 1 70 ? 22.562 21.594 -3.050 1.00 44.16 70 GLU A C 1
ATOM 584 O O . GLU A 1 70 ? 21.784 21.049 -2.229 1.00 44.16 70 GLU A O 1
#

Solvent-accessible surface area (backbone atoms only — not comparable to full-atom values): 4147 Å² total; per-residue (Å²): 106,66,70,72,52,50,53,60,52,54,23,48,53,33,43,47,42,60,74,76,39,40,69,61,45,52,51,39,26,76,76,78,39,80,53,50,60,62,50,35,52,46,50,40,71,53,82,84,84,85,75,53,72,68,58,52,50,53,55,50,56,57,53,50,72,70,56,72,88,127

Mean predicted aligned error: 4.74 Å

InterPro domains:
  IPR045864 Cla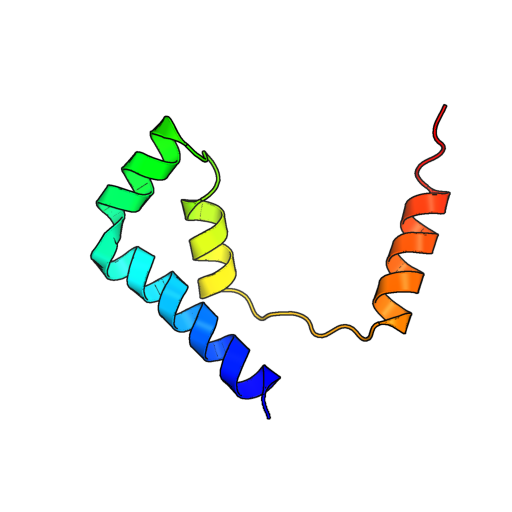ss II Aminoacyl-tRNA synthetase/Biotinyl protein ligase (BPL) and lipoyl protein ligase (LPL) [G3DSA:3.30.930.10] (1-70)

Sequence (70 aa):
DDMNCAEPYVRFLCQWLLDYCYDDMEFMTKFIDKTVLQRLEMVAKFKLHRVTYTEAVAILEEAAKVMKFE